Protein AF-A0A1H4F2F1-F1 (afdb_monomer_lite)

Structure (mmCIF, N/CA/C/O backbone):
data_AF-A0A1H4F2F1-F1
#
_entry.id   AF-A0A1H4F2F1-F1
#
loop_
_atom_site.group_PDB
_atom_site.id
_atom_site.type_symbol
_atom_site.label_atom_id
_atom_site.label_alt_id
_atom_site.label_comp_id
_atom_site.label_asym_id
_atom_site.label_entity_id
_atom_site.label_seq_id
_atom_site.pdbx_PDB_ins_code
_atom_site.Cartn_x
_atom_site.Cartn_y
_atom_site.Cartn_z
_atom_site.occupancy
_atom_site.B_iso_or_equiv
_atom_site.auth_seq_id
_atom_site.auth_comp_id
_atom_site.auth_asym_id
_atom_site.auth_atom_id
_atom_site.pdbx_PDB_model_num
ATOM 1 N N . MET A 1 1 ? 20.738 -46.765 10.811 1.00 41.06 1 MET A N 1
ATOM 2 C CA . MET A 1 1 ? 19.851 -45.579 10.833 1.00 41.06 1 MET A CA 1
ATOM 3 C C . MET A 1 1 ? 20.110 -44.778 9.566 1.00 41.06 1 MET A C 1
ATOM 5 O O . MET A 1 1 ? 21.262 -44.462 9.313 1.00 41.06 1 MET A O 1
ATOM 9 N N . LYS A 1 2 ? 19.096 -44.537 8.724 1.00 39.22 2 LYS A N 1
ATOM 10 C CA . LYS A 1 2 ? 19.241 -43.721 7.507 1.00 39.22 2 LYS A CA 1
ATOM 11 C C . LYS A 1 2 ? 18.816 -42.292 7.836 1.00 39.22 2 LYS A C 1
ATOM 13 O O . LYS A 1 2 ? 17.634 -42.047 8.062 1.00 39.22 2 LYS A O 1
ATOM 18 N N . THR A 1 3 ? 19.775 -41.379 7.903 1.00 39.16 3 THR A N 1
ATOM 19 C CA . THR A 1 3 ? 19.536 -39.952 8.124 1.00 39.16 3 THR A CA 1
ATOM 20 C C . THR A 1 3 ? 18.835 -39.382 6.892 1.00 39.16 3 THR A C 1
ATOM 22 O O . THR A 1 3 ? 19.430 -39.298 5.819 1.00 39.16 3 THR A O 1
ATOM 25 N N . LYS A 1 4 ? 17.548 -39.037 7.015 1.00 45.88 4 LYS A N 1
ATOM 26 C CA . LYS A 1 4 ? 16.844 -38.245 6.001 1.00 45.88 4 LYS A CA 1
ATOM 27 C C . LYS A 1 4 ? 17.393 -36.824 6.072 1.00 45.88 4 LYS A C 1
ATOM 29 O O . LYS A 1 4 ? 17.094 -36.088 7.006 1.00 45.88 4 LYS A O 1
ATOM 34 N N . ILE A 1 5 ? 18.220 -36.466 5.099 1.00 49.66 5 ILE A N 1
ATOM 35 C CA . ILE A 1 5 ? 18.626 -35.084 4.864 1.00 49.66 5 ILE A CA 1
ATOM 36 C C . ILE A 1 5 ? 17.382 -34.370 4.330 1.00 49.66 5 ILE A C 1
ATOM 38 O O . ILE A 1 5 ? 16.947 -34.626 3.206 1.00 49.66 5 ILE A O 1
ATOM 42 N N . PHE A 1 6 ? 16.766 -33.527 5.158 1.00 43.59 6 PHE A N 1
ATOM 43 C CA . PHE A 1 6 ? 15.741 -32.598 4.700 1.00 43.59 6 PHE A CA 1
ATOM 44 C C . PHE A 1 6 ? 16.441 -31.553 3.839 1.00 43.59 6 PHE A C 1
ATOM 46 O O . PHE A 1 6 ? 17.077 -30.630 4.338 1.00 43.59 6 PHE A O 1
ATOM 53 N N . ASN A 1 7 ? 16.369 -31.753 2.527 1.00 40.72 7 ASN A N 1
ATOM 54 C CA . ASN A 1 7 ? 16.799 -30.769 1.554 1.00 40.72 7 ASN A CA 1
ATOM 55 C C . ASN A 1 7 ? 15.762 -29.638 1.578 1.00 40.72 7 ASN A C 1
ATOM 57 O O . ASN A 1 7 ? 14.775 -29.675 0.841 1.00 40.72 7 ASN A O 1
ATOM 61 N N . VAL A 1 8 ? 15.934 -28.685 2.496 1.00 47.34 8 VAL A N 1
ATOM 62 C CA . VAL A 1 8 ? 15.165 -27.441 2.508 1.00 47.34 8 VAL A CA 1
ATOM 63 C C . VAL A 1 8 ? 15.628 -26.674 1.279 1.00 47.34 8 VAL A C 1
ATOM 65 O O . VAL A 1 8 ? 16.628 -25.959 1.313 1.00 47.34 8 VAL A O 1
ATOM 68 N N . ARG A 1 9 ? 14.946 -26.892 0.148 1.00 43.38 9 ARG A N 1
ATOM 69 C CA . ARG A 1 9 ? 15.073 -26.011 -1.007 1.00 43.38 9 ARG A CA 1
ATOM 70 C C . ARG A 1 9 ? 14.772 -24.614 -0.487 1.00 43.38 9 ARG A C 1
ATOM 72 O O . ARG A 1 9 ? 13.642 -24.328 -0.105 1.00 43.38 9 ARG A O 1
ATOM 79 N N . LYS A 1 10 ? 15.802 -23.776 -0.435 1.00 43.03 10 LYS A N 1
ATOM 80 C CA . LYS A 1 10 ? 15.674 -22.332 -0.324 1.00 43.03 10 LYS A CA 1
ATOM 81 C C . LYS A 1 10 ? 14.920 -21.913 -1.587 1.00 43.03 10 LYS A C 1
ATOM 83 O O . LYS A 1 10 ? 15.520 -21.768 -2.647 1.00 43.03 10 LYS A O 1
ATOM 88 N N . ILE A 1 11 ? 13.592 -21.898 -1.526 1.00 43.22 11 ILE A N 1
ATOM 89 C CA . ILE A 1 11 ? 12.797 -21.283 -2.577 1.00 43.22 11 ILE A CA 1
ATOM 90 C C . ILE A 1 11 ? 13.041 -19.797 -2.356 1.00 43.22 11 ILE A C 1
ATOM 92 O O . ILE A 1 11 ? 12.416 -19.179 -1.501 1.00 43.22 11 ILE A O 1
ATOM 96 N N . GLU A 1 12 ? 14.033 -19.248 -3.053 1.00 49.25 12 GLU A N 1
ATOM 97 C CA . GLU A 1 12 ? 14.055 -17.821 -3.339 1.00 49.25 12 GLU A CA 1
ATOM 98 C C . GLU A 1 12 ? 12.828 -17.572 -4.217 1.00 49.25 12 GLU A C 1
ATOM 100 O O . GLU A 1 12 ? 12.900 -17.600 -5.445 1.00 49.25 12 GLU A O 1
ATOM 105 N N . LEU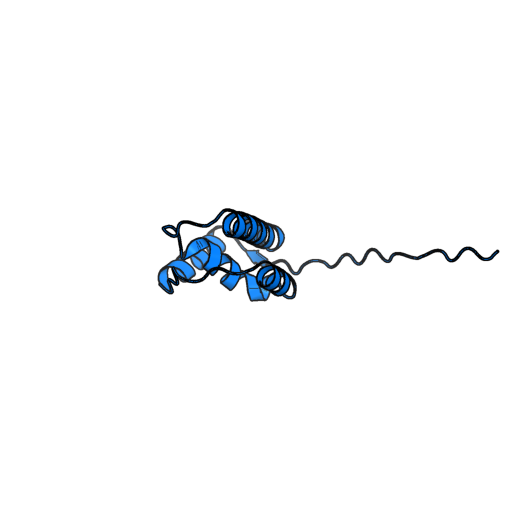 A 1 13 ? 11.662 -17.428 -3.580 1.00 45.88 13 LEU A N 1
ATOM 106 C CA . LEU A 1 13 ? 10.565 -16.697 -4.183 1.00 45.88 13 LEU A CA 1
ATOM 107 C C . LEU A 1 13 ? 11.163 -15.314 -4.403 1.00 45.88 13 LEU A C 1
ATOM 109 O O . LEU A 1 13 ? 11.316 -14.546 -3.457 1.00 45.88 13 LEU A O 1
ATOM 113 N N . LYS A 1 14 ? 11.620 -15.040 -5.629 1.00 56.69 14 LYS A N 1
ATOM 114 C CA . LYS A 1 14 ? 11.768 -13.664 -6.076 1.00 56.69 14 LYS A CA 1
ATOM 115 C C . LYS A 1 14 ? 10.369 -13.092 -5.940 1.00 56.69 14 LYS A C 1
ATOM 117 O O . LYS A 1 14 ? 9.537 -13.352 -6.806 1.00 56.69 14 LYS A O 1
ATOM 122 N N . THR A 1 15 ? 10.097 -12.436 -4.815 1.00 63.09 15 THR A N 1
ATOM 123 C CA . THR A 1 15 ? 8.914 -11.605 -4.653 1.00 63.09 15 THR A CA 1
ATOM 124 C C . THR A 1 15 ? 8.827 -10.779 -5.930 1.00 63.09 15 THR A C 1
ATOM 126 O O . THR A 1 15 ? 9.838 -10.174 -6.305 1.00 63.09 15 THR A O 1
ATOM 129 N N . PRO A 1 16 ? 7.723 -10.862 -6.686 1.00 75.50 16 PRO A N 1
ATOM 130 C CA . PRO A 1 16 ? 7.546 -10.023 -7.855 1.00 75.50 16 PRO A CA 1
ATOM 131 C C . PRO A 1 16 ? 7.812 -8.575 -7.440 1.00 75.50 16 PRO A C 1
ATOM 133 O O . PRO A 1 16 ? 7.237 -8.104 -6.463 1.00 75.50 16 PRO A O 1
ATOM 136 N N . ILE A 1 17 ? 8.741 -7.916 -8.131 1.00 86.69 17 ILE A N 1
ATOM 137 C CA . ILE A 1 17 ? 9.105 -6.526 -7.859 1.00 86.69 17 ILE A CA 1
ATOM 138 C C . ILE A 1 17 ? 8.617 -5.640 -8.996 1.00 86.69 17 ILE A C 1
ATOM 140 O O . ILE A 1 17 ? 8.708 -6.001 -10.173 1.00 86.69 17 ILE A O 1
ATOM 144 N N . LYS A 1 18 ? 8.135 -4.456 -8.641 1.00 91.31 18 LYS A N 1
ATOM 145 C CA . LYS A 1 18 ? 7.802 -3.392 -9.575 1.00 91.31 18 LYS A CA 1
ATOM 146 C C . LYS A 1 18 ? 8.990 -2.440 -9.669 1.00 91.31 18 LYS A C 1
ATOM 148 O O . LYS A 1 18 ? 9.398 -1.847 -8.676 1.00 91.31 18 LYS A O 1
ATOM 153 N N . ILE A 1 19 ? 9.539 -2.299 -10.871 1.00 93.25 19 ILE A N 1
ATOM 154 C CA . ILE A 1 19 ? 10.567 -1.297 -11.161 1.00 93.25 19 ILE A CA 1
ATOM 155 C C . ILE A 1 19 ? 9.863 -0.020 -11.617 1.00 93.25 19 ILE A C 1
ATOM 157 O O . ILE A 1 19 ? 9.020 -0.091 -12.514 1.00 93.25 19 ILE A O 1
A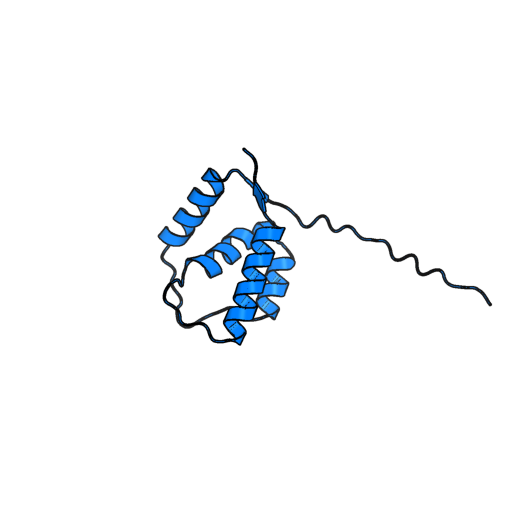TOM 161 N N . MET A 1 20 ? 10.193 1.114 -11.005 1.00 94.25 20 MET A N 1
ATOM 162 C CA . MET A 1 20 ? 9.682 2.430 -11.399 1.00 94.25 20 MET A CA 1
ATOM 163 C C . MET A 1 20 ? 10.641 3.547 -10.978 1.00 94.25 20 MET A C 1
ATOM 165 O O . MET A 1 20 ? 11.474 3.365 -10.096 1.00 94.25 20 MET A O 1
ATOM 169 N N . THR A 1 21 ? 10.524 4.712 -11.597 1.00 96.38 21 THR A N 1
ATOM 170 C CA . THR A 1 21 ? 11.198 5.940 -11.163 1.00 96.38 21 THR A CA 1
ATOM 171 C C . THR A 1 21 ? 10.463 6.581 -9.988 1.00 96.38 21 THR A C 1
ATOM 173 O O . THR A 1 21 ? 9.276 6.335 -9.764 1.00 96.38 21 THR A O 1
ATOM 176 N N . HIS A 1 22 ? 11.140 7.474 -9.263 1.00 94.75 22 HIS A N 1
ATOM 177 C CA . HIS A 1 22 ? 10.479 8.290 -8.238 1.00 94.75 22 HIS A CA 1
ATOM 178 C C . HIS A 1 22 ? 9.323 9.121 -8.810 1.00 94.75 22 HIS A C 1
ATOM 180 O O . HIS A 1 22 ? 8.280 9.231 -8.178 1.00 94.75 22 HIS A O 1
ATOM 186 N N . ARG A 1 23 ? 9.462 9.634 -10.041 1.00 96.00 23 ARG A N 1
ATOM 187 C CA . ARG A 1 23 ? 8.391 10.394 -10.697 1.00 96.00 23 ARG A CA 1
ATOM 188 C C . ARG A 1 23 ? 7.159 9.532 -10.973 1.00 96.00 23 ARG A C 1
ATOM 190 O O . ARG A 1 23 ? 6.050 9.977 -10.715 1.00 96.00 23 ARG A O 1
ATOM 197 N N . GLU A 1 24 ? 7.345 8.318 -11.488 1.00 95.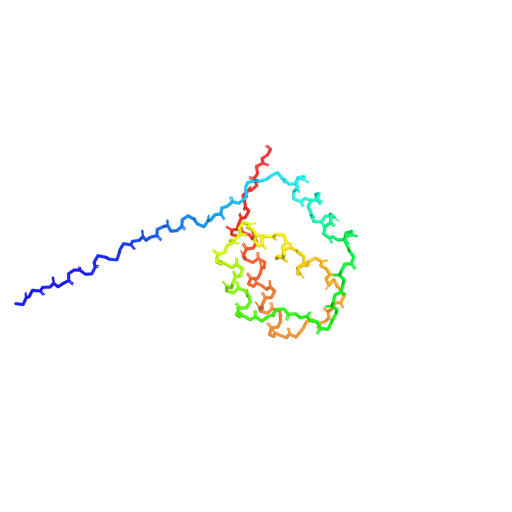00 24 GLU A N 1
ATOM 198 C CA . GLU A 1 24 ? 6.231 7.388 -11.737 1.00 95.00 24 GLU A CA 1
ATOM 199 C C . GLU A 1 24 ? 5.517 7.003 -10.436 1.00 95.00 24 GLU A C 1
ATOM 201 O O . GLU A 1 24 ? 4.293 6.891 -10.413 1.00 95.00 24 GLU A O 1
ATOM 206 N N . TYR A 1 25 ? 6.267 6.845 -9.343 1.00 94.69 25 TYR A N 1
ATOM 207 C CA . TYR A 1 25 ? 5.689 6.620 -8.022 1.00 94.69 25 TYR A CA 1
ATOM 208 C C . TYR A 1 25 ? 4.853 7.812 -7.547 1.00 94.69 25 TYR A C 1
ATOM 210 O O . TYR A 1 25 ? 3.717 7.627 -7.114 1.00 94.69 25 TYR A O 1
ATOM 218 N N . ASP A 1 26 ? 5.383 9.031 -7.668 1.00 94.06 26 ASP A N 1
ATOM 219 C CA . ASP A 1 26 ? 4.666 10.248 -7.282 1.00 94.06 26 ASP A CA 1
ATOM 220 C C . ASP A 1 26 ? 3.386 10.428 -8.115 1.00 94.06 26 ASP A C 1
ATOM 222 O O . ASP A 1 26 ? 2.330 10.747 -7.572 1.00 94.06 26 ASP A O 1
ATOM 226 N N . GLU A 1 27 ? 3.445 10.179 -9.427 1.00 94.69 27 GLU A N 1
ATOM 227 C CA . GLU A 1 27 ? 2.278 10.200 -10.320 1.00 94.69 27 GLU A CA 1
ATOM 228 C C . GLU A 1 27 ? 1.221 9.166 -9.900 1.00 94.69 27 GLU A C 1
ATOM 230 O O . GLU A 1 27 ? 0.032 9.493 -9.839 1.00 94.69 27 GLU A O 1
ATOM 235 N N . LEU A 1 28 ? 1.6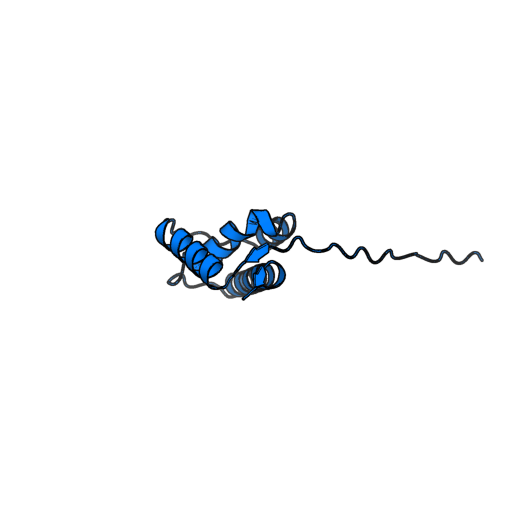38 7.946 -9.544 1.00 92.69 28 LEU A N 1
ATOM 236 C CA . LEU A 1 28 ? 0.737 6.902 -9.056 1.00 92.69 28 LEU A CA 1
ATOM 237 C C . LEU A 1 28 ? 0.060 7.309 -7.742 1.00 92.69 28 LEU A C 1
ATOM 239 O O . LEU A 1 28 ? -1.165 7.237 -7.637 1.00 92.69 28 LEU A O 1
ATOM 243 N N . VAL A 1 29 ? 0.827 7.779 -6.756 1.00 91.94 29 VAL A N 1
ATOM 244 C CA . VAL A 1 29 ? 0.284 8.229 -5.465 1.00 91.94 29 VAL A CA 1
ATOM 245 C C . VAL A 1 29 ? -0.674 9.405 -5.653 1.00 91.94 29 VAL A C 1
ATOM 247 O O . VAL A 1 29 ? -1.757 9.405 -5.069 1.00 91.94 29 VAL A O 1
ATOM 250 N N . ASN A 1 30 ? -0.331 10.369 -6.511 1.00 91.44 30 ASN A N 1
ATOM 251 C CA . ASN A 1 30 ? -1.217 11.487 -6.831 1.00 91.44 30 ASN A CA 1
ATOM 252 C C . ASN A 1 30 ? -2.532 10.997 -7.445 1.00 91.44 30 ASN A C 1
ATOM 254 O O . ASN A 1 30 ? -3.597 11.417 -7.000 1.00 91.44 30 ASN A O 1
ATOM 258 N N . SER A 1 31 ? -2.475 10.054 -8.392 1.00 90.69 31 SER A N 1
ATOM 259 C CA . SER A 1 31 ? -3.686 9.489 -8.998 1.00 90.69 31 SER A CA 1
ATOM 260 C C . SER A 1 31 ? -4.588 8.811 -7.961 1.00 90.69 31 SER A C 1
ATOM 262 O O . SER A 1 31 ? -5.799 9.013 -7.971 1.00 90.69 31 SER A O 1
ATOM 264 N N . ILE A 1 32 ? -4.003 8.076 -7.011 1.00 89.31 32 ILE A N 1
ATOM 265 C CA . ILE A 1 32 ? -4.711 7.406 -5.915 1.00 89.31 32 ILE A CA 1
ATOM 266 C C . ILE A 1 32 ? -5.409 8.422 -5.004 1.00 89.31 32 ILE A C 1
ATOM 268 O O . ILE A 1 32 ? -6.574 8.233 -4.651 1.00 89.31 32 ILE A O 1
ATOM 272 N N . ILE A 1 33 ? -4.721 9.508 -4.643 1.00 85.81 33 ILE A N 1
ATOM 273 C CA . ILE A 1 33 ? -5.288 10.588 -3.825 1.00 85.81 33 ILE A CA 1
ATOM 274 C C . ILE A 1 33 ? -6.445 11.268 -4.575 1.00 85.81 33 ILE A C 1
ATOM 276 O O . ILE A 1 33 ? -7.501 11.518 -3.990 1.00 85.81 33 ILE A O 1
ATOM 280 N N . GLU A 1 34 ? -6.284 11.516 -5.878 1.00 86.88 34 GLU A N 1
ATOM 281 C CA . GLU A 1 34 ? -7.305 12.135 -6.731 1.00 86.88 34 GLU A CA 1
ATOM 282 C C . GLU A 1 34 ? -8.561 11.272 -6.915 1.00 86.88 34 GLU A C 1
ATOM 284 O O . GLU A 1 34 ? -9.646 11.822 -7.114 1.00 86.88 34 GLU A O 1
ATOM 289 N N . MET A 1 35 ? -8.465 9.939 -6.796 1.00 83.56 35 MET A N 1
ATOM 290 C CA . MET A 1 35 ? -9.643 9.064 -6.866 1.00 83.56 35 MET A CA 1
ATOM 291 C C . MET A 1 35 ? -10.660 9.343 -5.746 1.00 83.56 35 MET A C 1
ATOM 293 O O . MET A 1 35 ? -11.835 9.013 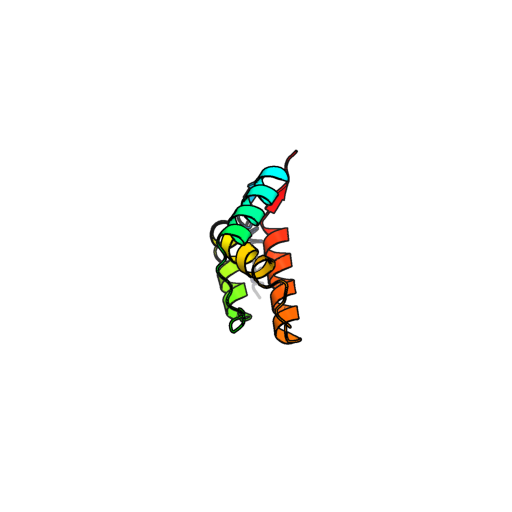-5.902 1.00 83.56 35 MET A O 1
ATOM 297 N N . GLY A 1 36 ? -10.244 9.946 -4.624 1.00 70.31 36 GLY A N 1
ATOM 298 C CA . GLY A 1 36 ? -11.155 10.472 -3.599 1.00 70.31 36 GLY A CA 1
ATOM 299 C C . GLY A 1 36 ? -12.010 9.427 -2.867 1.00 70.31 36 GLY A C 1
ATOM 300 O O . GLY A 1 36 ? -12.953 9.791 -2.161 1.00 70.31 36 GLY A O 1
ATOM 301 N N . TYR A 1 37 ? -11.714 8.131 -3.012 1.00 68.75 37 TYR A N 1
ATOM 302 C CA . TYR A 1 37 ? -12.408 7.068 -2.285 1.00 68.75 37 TYR A CA 1
ATOM 303 C C . TYR A 1 37 ? -11.914 7.015 -0.840 1.00 68.75 37 TYR A C 1
ATOM 305 O O . TYR A 1 37 ? -10.958 6.317 -0.521 1.00 68.75 37 TYR A O 1
ATOM 313 N N . LEU A 1 38 ? -12.583 7.754 0.039 1.00 67.00 38 LEU A N 1
ATOM 314 C CA . LEU A 1 38 ? -12.314 7.753 1.473 1.00 67.00 38 LEU A CA 1
ATOM 315 C C . LEU A 1 38 ? -13.299 6.832 2.189 1.00 67.00 38 LEU A C 1
ATOM 317 O O . LEU A 1 38 ? -14.511 7.035 2.118 1.00 67.00 38 LEU A O 1
ATOM 321 N N . ASN A 1 39 ? -12.788 5.827 2.902 1.00 71.00 39 ASN A N 1
ATOM 322 C CA . ASN A 1 39 ? -13.594 5.034 3.826 1.00 71.00 39 ASN A CA 1
ATOM 323 C C . ASN A 1 39 ? -13.021 5.117 5.243 1.00 71.00 39 ASN A C 1
ATOM 325 O O . ASN A 1 39 ? -12.197 4.307 5.646 1.00 71.00 39 ASN A O 1
ATOM 329 N N . GLU A 1 40 ? -13.498 6.093 6.011 1.00 72.69 40 GLU A N 1
ATOM 330 C CA . GLU A 1 40 ? -13.063 6.336 7.395 1.00 72.69 40 GLU A CA 1
ATOM 331 C C . GLU A 1 40 ? -13.505 5.241 8.382 1.00 72.69 40 GLU A C 1
ATOM 333 O O . GLU A 1 40 ? -12.968 5.134 9.486 1.00 72.69 40 GLU A O 1
ATOM 338 N N . ASN A 1 41 ? -14.484 4.415 7.998 1.00 80.06 41 ASN A N 1
ATOM 339 C CA . ASN A 1 41 ? -15.074 3.385 8.856 1.00 80.06 41 ASN A CA 1
ATOM 340 C C . ASN A 1 41 ? -14.492 1.990 8.610 1.00 80.06 41 ASN A C 1
ATOM 342 O O . ASN A 1 41 ? -14.953 1.016 9.207 1.00 80.06 41 ASN A O 1
ATOM 346 N N . TRP A 1 42 ? -13.512 1.876 7.718 1.00 85.81 42 TRP A N 1
ATOM 347 C CA . TRP A 1 42 ? -12.916 0.606 7.345 1.00 85.81 42 TRP A CA 1
ATOM 348 C C . TRP A 1 42 ? -11.393 0.688 7.400 1.00 85.81 42 TRP A C 1
ATOM 350 O O . TRP A 1 42 ? -10.797 1.720 7.111 1.00 85.81 42 TRP A O 1
ATOM 360 N N . TYR A 1 43 ? -10.774 -0.418 7.797 1.00 88.38 43 TYR A N 1
ATOM 361 C CA . TYR A 1 43 ? -9.333 -0.623 7.757 1.00 88.38 43 TYR A CA 1
ATOM 362 C C . TYR A 1 43 ? -9.084 -2.129 7.585 1.00 88.38 43 TYR A C 1
ATOM 364 O O . TYR A 1 43 ? -9.861 -2.909 8.149 1.00 88.38 43 TYR A O 1
ATOM 372 N N . PRO A 1 44 ? -8.060 -2.556 6.827 1.00 91.00 44 PRO A N 1
ATOM 373 C CA . PRO A 1 44 ? -7.758 -3.975 6.645 1.00 91.00 44 PRO A CA 1
ATOM 374 C C . PRO A 1 44 ? -7.408 -4.664 7.966 1.00 91.00 44 PRO A C 1
ATOM 376 O O . PRO A 1 44 ? -6.944 -4.018 8.909 1.00 91.00 44 PRO A O 1
ATOM 379 N N . ASP A 1 45 ? -7.582 -5.985 8.001 1.00 91.81 45 ASP A N 1
ATOM 380 C CA . ASP A 1 45 ? -7.069 -6.845 9.067 1.00 91.81 45 ASP A CA 1
ATOM 381 C C . ASP A 1 45 ? -5.741 -7.533 8.669 1.00 91.81 45 ASP A C 1
ATOM 383 O O . ASP A 1 45 ? -5.224 -7.367 7.562 1.00 91.81 45 ASP A O 1
ATOM 387 N N . GLU A 1 46 ? -5.157 -8.321 9.576 1.00 88.75 46 GLU A N 1
ATOM 388 C CA . GLU A 1 46 ? -3.915 -9.061 9.305 1.00 88.75 46 GLU A CA 1
ATOM 389 C C . GLU A 1 46 ? -4.056 -10.081 8.158 1.00 88.75 46 GLU A C 1
ATOM 391 O O . GLU A 1 46 ? -3.116 -10.290 7.388 1.00 88.75 46 GLU A O 1
ATOM 396 N N . LYS A 1 47 ? -5.228 -10.712 8.002 1.00 91.12 47 LYS A N 1
ATOM 397 C CA . LYS A 1 47 ? -5.459 -11.695 6.932 1.00 91.12 47 LYS A CA 1
ATOM 398 C C . LYS A 1 47 ? -5.502 -11.018 5.574 1.00 91.12 47 LYS A C 1
ATOM 400 O O . LYS A 1 47 ? -5.064 -11.615 4.595 1.00 91.12 47 LYS A O 1
ATOM 405 N N . ASP A 1 48 ? -6.023 -9.801 5.510 1.00 90.75 48 ASP A N 1
ATOM 406 C CA . ASP A 1 48 ? -6.028 -9.023 4.280 1.00 90.75 48 ASP A CA 1
ATOM 407 C C . ASP A 1 48 ? -4.605 -8.654 3.860 1.00 90.75 48 ASP A C 1
ATOM 409 O O . ASP A 1 48 ? -4.269 -8.824 2.691 1.00 90.75 48 ASP A O 1
ATOM 413 N N . VAL A 1 49 ? -3.722 -8.297 4.800 1.00 88.75 49 VAL A N 1
ATOM 414 C CA . VAL A 1 49 ? -2.295 -8.073 4.494 1.00 88.75 49 VAL A CA 1
ATOM 415 C C . VAL A 1 49 ? -1.627 -9.329 3.930 1.00 88.75 49 VAL A C 1
ATOM 417 O O . VAL A 1 49 ? -0.852 -9.239 2.979 1.00 88.75 49 VAL A O 1
ATOM 420 N N . LEU A 1 50 ? -1.943 -10.510 4.469 1.00 88.88 50 LEU A N 1
ATOM 421 C CA . LEU A 1 50 ? -1.415 -11.770 3.935 1.00 88.88 50 LEU A CA 1
ATOM 422 C C . LEU A 1 50 ? -1.871 -12.025 2.492 1.00 88.88 50 LEU A C 1
ATOM 424 O O . LEU A 1 50 ? -1.073 -12.518 1.701 1.00 88.88 50 LEU A O 1
ATOM 428 N N . LYS A 1 51 ? -3.105 -11.649 2.135 1.00 90.31 51 LYS A N 1
ATOM 429 C CA . LYS A 1 51 ? -3.595 -11.745 0.750 1.00 90.31 51 LYS A CA 1
ATOM 430 C C . LYS A 1 51 ? -2.887 -10.767 -0.184 1.00 90.31 51 LYS A C 1
ATOM 432 O O . LYS A 1 51 ? -2.595 -11.142 -1.312 1.00 90.31 51 LYS A O 1
ATOM 437 N N . LEU A 1 52 ? -2.565 -9.549 0.274 1.00 88.50 52 LEU A N 1
ATOM 438 C CA . LEU A 1 52 ? -1.776 -8.600 -0.531 1.00 88.50 52 LEU A CA 1
ATOM 439 C C . LEU A 1 52 ? -0.437 -9.221 -0.949 1.00 88.50 52 LEU A C 1
ATOM 441 O O . LEU A 1 52 ? -0.002 -9.069 -2.087 1.00 88.50 52 LEU A O 1
ATOM 445 N N . ALA A 1 53 ? 0.183 -9.974 -0.038 1.00 87.50 53 ALA A N 1
ATOM 446 C CA . ALA A 1 53 ? 1.456 -10.642 -0.273 1.00 87.50 53 ALA A CA 1
ATOM 447 C C . ALA A 1 53 ? 1.380 -11.845 -1.236 1.00 87.50 53 ALA A C 1
ATOM 449 O O . ALA A 1 53 ? 2.431 -12.314 -1.677 1.00 87.50 53 ALA A O 1
ATOM 450 N N . GLU A 1 54 ? 0.187 -12.353 -1.572 1.00 90.06 54 GLU A N 1
ATOM 451 C CA . GLU A 1 54 ? 0.029 -13.443 -2.549 1.00 90.06 54 GLU A CA 1
ATOM 452 C C . GLU A 1 54 ? 0.339 -12.977 -3.977 1.00 90.06 54 GLU A C 1
ATOM 454 O O . GLU A 1 54 ? 0.922 -13.739 -4.749 1.00 90.06 54 GLU A O 1
ATOM 459 N N . ASP A 1 55 ? 0.012 -11.720 -4.297 1.00 90.88 55 ASP A N 1
ATOM 460 C CA . ASP A 1 55 ? 0.368 -11.072 -5.563 1.00 90.88 55 ASP A CA 1
ATOM 461 C C . ASP A 1 55 ? 0.848 -9.627 -5.332 1.00 90.88 55 ASP A C 1
ATOM 463 O O . ASP A 1 55 ? 0.061 -8.680 -5.406 1.00 90.88 55 ASP A O 1
ATOM 467 N N . PRO A 1 56 ? 2.133 -9.435 -4.985 1.00 88.81 56 PRO A N 1
ATOM 468 C CA . PRO A 1 56 ? 2.615 -8.144 -4.511 1.00 88.81 56 PRO A CA 1
ATOM 469 C C . PRO A 1 56 ? 2.504 -7.012 -5.531 1.00 88.81 56 PRO A C 1
ATOM 471 O O . PRO A 1 56 ? 2.171 -5.885 -5.174 1.00 88.81 56 PRO A O 1
ATOM 474 N N . VAL A 1 57 ? 2.764 -7.305 -6.807 1.00 91.75 57 VAL A N 1
ATOM 475 C CA . VAL A 1 57 ? 2.770 -6.284 -7.862 1.00 91.75 57 VAL A CA 1
ATOM 476 C C . VAL A 1 57 ? 1.349 -5.865 -8.218 1.00 91.75 57 VAL A C 1
ATOM 478 O O . VAL A 1 57 ? 1.099 -4.664 -8.311 1.00 91.75 57 VAL A O 1
ATOM 481 N N . ASP A 1 58 ? 0.423 -6.814 -8.361 1.00 92.50 58 ASP A N 1
ATOM 482 C CA . ASP A 1 58 ? -0.969 -6.499 -8.701 1.00 92.50 58 ASP A CA 1
ATOM 483 C C . ASP A 1 58 ? -1.702 -5.824 -7.531 1.00 92.50 58 ASP A C 1
ATOM 485 O O . ASP A 1 58 ? -2.569 -4.976 -7.739 1.00 92.50 58 ASP A O 1
ATOM 489 N N . ASN A 1 59 ? -1.317 -6.130 -6.287 1.00 93.94 59 ASN A N 1
ATOM 490 C CA . ASN A 1 59 ? -1.901 -5.515 -5.094 1.00 93.94 59 ASN A CA 1
ATOM 491 C C . ASN A 1 59 ? -1.217 -4.207 -4.660 1.00 93.94 59 ASN A C 1
ATOM 493 O O . ASN A 1 59 ? -1.650 -3.587 -3.683 1.00 93.94 59 ASN A O 1
ATOM 497 N N . LEU A 1 60 ? -0.168 -3.765 -5.361 1.00 93.25 60 LEU A N 1
ATOM 498 C CA . LEU A 1 60 ? 0.616 -2.590 -4.977 1.00 93.25 60 LEU A CA 1
ATOM 499 C C . LEU A 1 60 ? -0.229 -1.311 -4.925 1.00 93.25 60 LEU A C 1
ATOM 501 O O . LEU A 1 60 ? -0.152 -0.560 -3.953 1.00 93.25 60 LEU A O 1
ATOM 505 N N . GLU A 1 61 ? -1.053 -1.069 -5.946 1.00 92.19 61 GLU A N 1
ATOM 506 C CA . GLU A 1 61 ? -1.896 0.132 -6.015 1.00 92.19 61 GLU A CA 1
ATOM 507 C C . GLU A 1 61 ? -2.915 0.165 -4.874 1.00 92.19 61 GLU A C 1
ATOM 509 O O . GLU A 1 61 ? -3.136 1.208 -4.261 1.00 92.19 61 GLU A O 1
ATOM 514 N N . PHE A 1 62 ? -3.484 -0.991 -4.524 1.00 91.94 62 PHE A N 1
ATOM 515 C CA . PHE A 1 62 ? -4.427 -1.091 -3.416 1.00 91.94 62 PHE A CA 1
ATOM 516 C C . PHE A 1 62 ? -3.742 -0.882 -2.058 1.00 91.94 62 PHE A C 1
ATOM 518 O O . PHE A 1 62 ? -4.283 -0.191 -1.195 1.00 91.94 62 PHE A O 1
ATOM 525 N N . ALA A 1 63 ? -2.525 -1.397 -1.871 1.00 93.25 63 ALA A N 1
ATOM 526 C CA . ALA A 1 63 ? -1.734 -1.118 -0.674 1.00 93.25 63 ALA A CA 1
ATOM 527 C C . ALA A 1 63 ? -1.403 0.378 -0.540 1.00 93.25 63 ALA A C 1
ATOM 529 O O . ALA A 1 63 ? -1.563 0.952 0.538 1.00 93.25 63 ALA A O 1
ATOM 530 N N . LEU A 1 64 ? -1.004 1.028 -1.637 1.00 92.62 64 LEU A N 1
ATOM 531 C CA . LEU A 1 64 ? -0.767 2.472 -1.671 1.00 92.62 64 LEU A CA 1
ATOM 532 C C . LEU A 1 64 ? -2.048 3.267 -1.404 1.00 92.62 64 LEU A C 1
ATOM 534 O O . LEU A 1 64 ? -1.995 4.270 -0.695 1.00 92.62 64 LEU A O 1
ATOM 538 N N . TRP A 1 65 ? -3.194 2.805 -1.900 1.00 90.75 65 TRP A N 1
ATOM 539 C CA . TRP A 1 65 ? -4.498 3.392 -1.598 1.00 90.75 65 TRP A CA 1
ATOM 540 C C . TRP A 1 65 ? -4.809 3.355 -0.100 1.00 90.75 65 TRP A C 1
ATOM 542 O O . TRP A 1 65 ? -5.133 4.395 0.470 1.00 90.75 65 TRP A O 1
ATOM 552 N N . ILE A 1 66 ? -4.601 2.220 0.577 1.00 90.25 66 ILE A N 1
ATOM 553 C CA . ILE A 1 66 ? -4.803 2.117 2.034 1.00 90.25 66 ILE A CA 1
ATOM 554 C C . ILE A 1 66 ? -3.932 3.137 2.786 1.00 90.25 66 ILE A C 1
ATOM 556 O O . ILE A 1 66 ? -4.413 3.803 3.702 1.00 90.25 66 ILE A O 1
ATOM 560 N N . LEU A 1 67 ? -2.661 3.274 2.392 1.00 90.44 67 LEU A N 1
ATOM 561 C CA . LEU A 1 67 ? -1.701 4.154 3.067 1.00 90.44 67 LEU A CA 1
ATOM 562 C C . LEU A 1 67 ? -1.941 5.648 2.815 1.00 90.44 67 LEU A C 1
ATOM 564 O O . LEU A 1 67 ? -1.579 6.461 3.663 1.00 90.44 67 LEU A O 1
ATOM 568 N N . ASN A 1 68 ? -2.509 6.015 1.663 1.00 87.12 68 ASN A N 1
ATOM 569 C CA . ASN A 1 68 ? -2.619 7.415 1.243 1.00 87.12 68 ASN A CA 1
ATOM 570 C C . ASN A 1 68 ? -4.041 7.980 1.313 1.00 87.12 68 ASN A C 1
ATOM 572 O O . ASN A 1 68 ? -4.191 9.200 1.322 1.00 87.12 68 ASN A O 1
ATOM 576 N N . CYS A 1 69 ? -5.085 7.148 1.397 1.00 75.94 69 CYS A N 1
ATOM 577 C CA . CYS A 1 69 ? -6.447 7.673 1.443 1.00 75.94 69 CYS A CA 1
ATOM 578 C C . CYS A 1 69 ? -6.817 8.291 2.792 1.00 75.94 69 CYS A C 1
ATOM 580 O O . CYS A 1 69 ? -7.477 9.317 2.800 1.00 75.94 69 CYS A O 1
ATOM 582 N N . SER A 1 70 ? -6.401 7.759 3.942 1.00 65.44 70 SER A N 1
ATOM 583 C CA . SER A 1 70 ? -6.950 8.225 5.229 1.00 65.44 70 SER A CA 1
ATOM 584 C C . SER A 1 70 ? -5.952 8.974 6.114 1.00 65.44 70 SER A C 1
ATOM 586 O O . SER A 1 70 ? -5.642 8.553 7.225 1.00 65.44 70 SER A O 1
ATOM 588 N N . SER A 1 71 ? -5.463 10.126 5.641 1.00 63.66 71 SER A N 1
ATOM 589 C CA . SER A 1 71 ? -4.512 10.963 6.397 1.00 63.66 71 SER A CA 1
ATOM 590 C C . SER A 1 71 ? -5.071 11.516 7.721 1.00 63.66 71 SER A C 1
ATOM 592 O O . SER A 1 71 ? -4.295 11.865 8.611 1.00 63.66 71 SER A O 1
ATOM 594 N N . GLU A 1 72 ? -6.399 11.561 7.885 1.00 68.62 72 GLU A N 1
ATOM 595 C CA . GLU A 1 72 ? -7.076 12.082 9.085 1.00 68.62 72 GLU A CA 1
ATOM 596 C C . GLU A 1 72 ? -7.675 10.994 10.001 1.00 68.62 72 GLU A C 1
ATOM 598 O O . GLU A 1 72 ? -8.119 11.295 11.116 1.00 68.62 72 GLU A O 1
ATOM 603 N N . GLN A 1 73 ? -7.668 9.719 9.591 1.00 74.44 73 GLN A N 1
ATOM 604 C CA . GLN A 1 73 ? -8.241 8.635 10.393 1.00 74.44 73 GLN A CA 1
ATOM 605 C C . GLN A 1 73 ? -7.350 8.310 11.594 1.00 74.44 73 GLN A C 1
ATOM 607 O O . GLN A 1 73 ? -6.166 7.987 11.487 1.00 74.44 73 GLN A O 1
ATOM 612 N N . LYS A 1 74 ? -7.943 8.351 12.790 1.00 84.12 74 LYS A N 1
ATOM 613 C CA . LYS A 1 74 ? -7.269 7.912 14.015 1.00 84.12 74 LYS A CA 1
ATOM 614 C C . LYS A 1 74 ? -7.240 6.388 14.075 1.00 84.12 74 LYS A C 1
ATOM 616 O O . LYS A 1 74 ? -8.222 5.766 14.472 1.00 84.12 74 LYS A O 1
ATOM 621 N N . LEU A 1 75 ? -6.094 5.809 13.734 1.00 87.19 75 LEU A N 1
ATOM 622 C CA . LEU A 1 75 ? -5.861 4.371 13.838 1.00 87.19 75 LEU A CA 1
ATOM 623 C C . LEU A 1 75 ? -5.740 3.913 15.299 1.00 87.19 75 LEU A C 1
ATOM 625 O O . LEU A 1 75 ? -5.069 4.544 16.124 1.00 87.19 75 LEU A O 1
ATOM 629 N N . THR A 1 76 ? -6.347 2.769 15.599 1.00 91.44 76 THR A N 1
ATOM 630 C CA . THR A 1 76 ? -6.096 1.997 16.825 1.00 91.44 76 THR A CA 1
ATOM 631 C C . THR A 1 76 ? -4.680 1.406 16.825 1.00 91.44 76 THR A C 1
ATOM 633 O O . THR A 1 76 ? -4.019 1.346 15.790 1.00 91.44 76 THR A O 1
ATOM 636 N N . GLU A 1 77 ? -4.195 0.931 17.977 1.00 92.69 77 GLU A N 1
ATOM 637 C CA . GLU A 1 77 ? -2.863 0.303 18.063 1.00 92.69 77 GLU A CA 1
ATOM 638 C C . GLU A 1 77 ? -2.726 -0.936 17.163 1.00 92.69 77 GLU A C 1
ATOM 640 O O . GLU A 1 77 ? -1.683 -1.136 16.547 1.00 92.69 77 GLU A O 1
ATOM 645 N N . GLU A 1 78 ? -3.790 -1.729 17.018 1.00 91.25 78 GLU A N 1
ATOM 646 C CA . GLU A 1 78 ? -3.822 -2.871 16.096 1.00 91.25 78 GLU A CA 1
ATOM 647 C C . GLU A 1 78 ? -3.716 -2.416 14.633 1.00 91.25 78 GLU A C 1
ATOM 649 O O . GLU A 1 78 ? -2.875 -2.904 13.880 1.00 91.25 78 GLU A O 1
ATOM 654 N N . GLN A 1 79 ? -4.489 -1.401 14.245 1.00 91.56 79 GLN A N 1
ATOM 655 C CA . GLN A 1 79 ? -4.453 -0.850 12.888 1.00 91.56 79 GLN A CA 1
ATOM 656 C C . GLN A 1 79 ? -3.104 -0.200 12.553 1.00 91.56 79 GLN A C 1
ATOM 658 O O . GLN A 1 79 ? -2.647 -0.311 11.420 1.00 91.56 79 GLN A O 1
ATOM 663 N N . LYS A 1 80 ? -2.408 0.405 13.524 1.00 91.88 80 LYS A N 1
ATOM 664 C CA . LYS A 1 80 ? -1.031 0.902 13.335 1.00 91.88 80 LYS A CA 1
ATOM 665 C C . LYS A 1 80 ? -0.037 -0.227 13.065 1.00 91.88 80 LYS A C 1
ATOM 667 O O . LYS A 1 80 ? 0.887 -0.061 12.269 1.00 91.88 80 LYS A O 1
ATOM 672 N N . MET A 1 81 ? -0.208 -1.379 13.715 1.00 93.56 81 MET A N 1
ATOM 673 C CA . MET A 1 81 ? 0.621 -2.557 13.442 1.00 93.56 81 MET A CA 1
ATOM 674 C C . MET A 1 81 ? 0.378 -3.089 12.028 1.00 93.56 81 MET A C 1
ATOM 676 O O . MET A 1 81 ? 1.329 -3.439 11.330 1.00 93.56 81 MET A O 1
ATOM 680 N N . ILE A 1 82 ? -0.877 -3.082 11.582 1.00 93.62 82 ILE A N 1
ATOM 681 C CA . ILE A 1 82 ? -1.265 -3.447 10.217 1.00 93.62 82 ILE A CA 1
ATOM 682 C C . ILE A 1 82 ? -0.701 -2.441 9.206 1.00 93.62 82 ILE A C 1
ATOM 684 O O . ILE A 1 82 ? -0.055 -2.849 8.245 1.00 93.62 82 ILE A O 1
ATOM 688 N N . GLU A 1 83 ? -0.834 -1.135 9.458 1.00 93.38 83 GLU A N 1
ATOM 689 C CA . GLU A 1 83 ? -0.243 -0.070 8.634 1.00 93.38 83 GLU A CA 1
ATOM 690 C C . GLU A 1 83 ? 1.260 -0.281 8.428 1.00 93.38 83 GLU A C 1
ATOM 692 O O . GLU A 1 83 ? 1.767 -0.203 7.311 1.00 93.38 83 GLU A O 1
ATOM 697 N N . LYS A 1 84 ? 1.983 -0.601 9.507 1.00 93.19 84 LYS A N 1
ATOM 698 C CA . LYS A 1 84 ? 3.420 -0.870 9.453 1.00 93.19 84 LYS A CA 1
ATOM 699 C C . LYS A 1 84 ? 3.750 -2.069 8.560 1.00 93.19 84 LYS A C 1
ATOM 701 O O . LYS A 1 84 ? 4.755 -2.036 7.852 1.00 93.19 84 LYS A O 1
ATOM 706 N N . SER A 1 85 ? 2.921 -3.110 8.585 1.00 93.69 85 SER A N 1
ATOM 707 C CA . SER A 1 85 ? 3.081 -4.279 7.715 1.00 93.69 85 SER A CA 1
ATOM 708 C C . SER A 1 85 ? 2.805 -3.942 6.248 1.00 93.69 85 SER A C 1
ATOM 710 O O . SER A 1 85 ? 3.545 -4.399 5.383 1.00 93.69 85 SER A O 1
ATOM 712 N N . ILE A 1 86 ? 1.814 -3.089 5.966 1.00 93.81 86 ILE A N 1
ATOM 713 C CA . ILE A 1 86 ? 1.511 -2.620 4.603 1.00 93.81 86 ILE A CA 1
ATOM 714 C C . ILE A 1 86 ? 2.641 -1.729 4.064 1.00 93.81 86 ILE A C 1
ATOM 716 O O . ILE A 1 86 ? 3.072 -1.918 2.931 1.00 93.81 86 ILE A O 1
ATOM 720 N N . LYS A 1 87 ? 3.187 -0.815 4.880 1.00 93.94 87 LYS A N 1
ATOM 721 C CA . LYS A 1 87 ? 4.364 0.001 4.515 1.00 93.94 87 LYS A CA 1
ATOM 722 C C . LYS A 1 87 ? 5.545 -0.878 4.122 1.00 93.94 87 LYS A C 1
ATOM 724 O O . LYS A 1 87 ? 6.113 -0.712 3.051 1.00 93.94 87 LYS A O 1
ATOM 729 N N . LYS A 1 88 ? 5.847 -1.878 4.953 1.00 92.75 88 LYS A N 1
ATOM 730 C CA . LYS A 1 88 ? 6.901 -2.844 4.650 1.00 92.75 88 LYS A CA 1
ATOM 731 C C . LYS A 1 88 ? 6.627 -3.621 3.356 1.00 92.75 88 LYS A C 1
ATOM 733 O O . LYS A 1 88 ? 7.546 -3.831 2.579 1.00 92.75 88 LYS A O 1
ATOM 738 N N . PHE A 1 89 ? 5.385 -4.045 3.128 1.00 92.44 89 PHE A N 1
ATOM 739 C CA . PHE A 1 89 ? 4.994 -4.718 1.889 1.00 92.44 89 PHE A CA 1
ATOM 740 C C . PHE A 1 89 ? 5.283 -3.855 0.650 1.00 92.44 89 PHE A C 1
ATOM 742 O O . PHE A 1 89 ? 5.850 -4.363 -0.315 1.00 92.44 89 PHE A O 1
ATOM 749 N N . VAL A 1 90 ? 4.951 -2.560 0.685 1.00 93.75 90 VAL A N 1
ATOM 750 C CA . VAL A 1 90 ? 5.251 -1.618 -0.408 1.00 93.75 90 VAL A CA 1
ATOM 751 C C . VAL A 1 90 ? 6.763 -1.492 -0.618 1.00 93.75 90 VAL A C 1
ATOM 753 O O . VAL A 1 90 ? 7.228 -1.652 -1.747 1.00 93.75 90 VAL A O 1
ATOM 756 N N . ASP A 1 91 ? 7.524 -1.282 0.461 1.00 92.12 91 ASP A N 1
ATOM 757 C CA . ASP A 1 91 ? 8.989 -1.151 0.413 1.00 92.12 91 ASP A CA 1
ATOM 758 C C . ASP A 1 91 ? 9.667 -2.402 -0.169 1.00 92.12 91 ASP A C 1
ATOM 760 O O . ASP A 1 91 ? 10.615 -2.299 -0.944 1.00 92.12 91 ASP A O 1
ATOM 764 N N . ASP A 1 92 ? 9.164 -3.592 0.173 1.00 91.06 92 ASP A N 1
ATOM 765 C CA . ASP A 1 92 ? 9.688 -4.871 -0.315 1.00 91.06 92 ASP A CA 1
ATOM 766 C C . ASP A 1 92 ? 9.270 -5.163 -1.779 1.00 91.06 92 ASP A C 1
ATOM 768 O O . ASP A 1 92 ? 9.850 -6.044 -2.422 1.00 91.06 92 ASP A O 1
ATOM 772 N N . THR A 1 93 ? 8.278 -4.441 -2.318 1.00 93.19 93 THR A N 1
ATOM 773 C CA . THR A 1 93 ? 7.717 -4.656 -3.667 1.00 93.19 93 THR A CA 1
ATOM 774 C C . THR A 1 93 ? 8.295 -3.700 -4.712 1.00 93.19 93 THR A C 1
ATOM 776 O O . THR A 1 93 ? 8.361 -4.056 -5.889 1.00 93.19 93 THR A O 1
ATOM 779 N N . ILE A 1 94 ? 8.726 -2.496 -4.330 1.00 93.62 94 ILE A N 1
ATOM 780 C CA . ILE A 1 94 ? 9.204 -1.477 -5.276 1.00 93.62 94 ILE A CA 1
ATOM 781 C C . ILE A 1 94 ? 10.733 -1.433 -5.327 1.00 93.62 94 ILE A C 1
ATOM 783 O O . ILE A 1 94 ? 11.415 -1.389 -4.307 1.00 93.62 94 ILE A O 1
ATOM 787 N N . VAL A 1 95 ? 11.282 -1.359 -6.540 1.00 93.94 95 VAL A N 1
ATOM 788 C CA . VAL A 1 95 ? 12.683 -0.996 -6.777 1.00 93.94 95 VAL A CA 1
ATOM 789 C C . VAL A 1 95 ? 12.731 0.291 -7.589 1.00 93.94 95 VAL A C 1
ATOM 791 O O . VAL A 1 95 ? 12.241 0.337 -8.719 1.00 93.94 95 VAL A O 1
ATOM 794 N N . PHE A 1 96 ? 13.352 1.320 -7.016 1.00 93.12 96 PHE A N 1
ATOM 795 C CA . PHE A 1 96 ? 13.521 2.606 -7.680 1.00 93.12 96 PHE A CA 1
ATOM 796 C C . PHE A 1 96 ? 14.697 2.597 -8.656 1.00 93.12 96 PHE A C 1
ATOM 798 O O . PHE A 1 96 ? 15.770 2.071 -8.349 1.00 93.12 96 PHE A O 1
ATOM 805 N N . VAL A 1 97 ? 14.482 3.189 -9.829 1.00 91.81 97 VAL A N 1
ATOM 806 C CA . VAL A 1 97 ? 15.514 3.452 -10.839 1.00 91.81 97 VAL A CA 1
ATOM 807 C C . VAL A 1 97 ? 15.568 4.945 -11.159 1.00 91.81 97 VAL A C 1
ATOM 809 O O . VAL A 1 97 ? 14.544 5.626 -11.091 1.00 91.81 97 VAL A O 1
ATOM 812 N N . ASP A 1 98 ? 16.768 5.434 -11.470 1.00 79.44 98 ASP A N 1
ATOM 813 C CA . ASP A 1 98 ? 17.039 6.838 -11.815 1.00 79.44 98 ASP A CA 1
ATOM 814 C C . ASP A 1 98 ? 16.632 7.188 -13.256 1.00 79.44 98 ASP A C 1
ATOM 816 O O . ASP A 1 98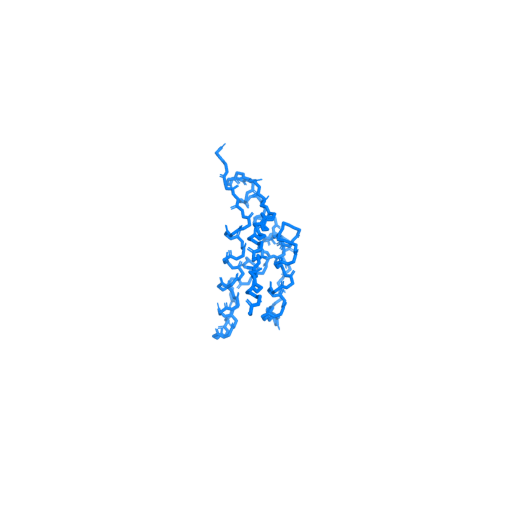 ? 16.885 6.361 -14.169 1.00 79.44 98 ASP A O 1
#

Secondary structure (DSSP, 8-state):
-----------------EEE-HHHHHHHHHHHHHT----TT----HHHHHHHTTSTTTTHHHHHHHHHH-TT----HHHHHHHHHHHHHHHHHEEE--

Sequence (98 aa):
MKTKIFNVRKIELKTPIKIMTHREYDELVNSIIEMGYLNENWYPDEKDVLKLAEDPVDNLEFALWILNCSSEQKLTEEQKMIEKSIKKFVDDTIVFVD

pLDDT: mean 81.86, std 17.01, range [39.16, 96.38]

Radius of gyration: 17.37 Å; chains: 1; bounding box: 35×58×30 Å

Foldseek 3Di:
DDDPDPPPPPPPPVQAADEDAPVVVVVLLVVLQVVQDADLPDADAPVVLVVCSVRVVVCLSVLSNRQRRCPPRDDDPRRVVVNVSSVVSNVSRYDHDD